Protein AF-A0A8S4GF69-F1 (afdb_monomer_lite)

Structure (mmCIF, N/CA/C/O backbone):
data_AF-A0A8S4GF69-F1
#
_entry.id   AF-A0A8S4GF69-F1
#
loop_
_atom_site.group_PDB
_atom_site.id
_atom_site.type_symbol
_atom_site.label_atom_id
_atom_site.label_alt_id
_atom_site.label_comp_id
_atom_site.label_asym_id
_atom_site.label_entity_id
_atom_site.label_seq_id
_atom_site.pdbx_PDB_ins_code
_atom_site.Cartn_x
_atom_site.Cartn_y
_atom_site.Cartn_z
_atom_site.occupancy
_atom_site.B_iso_or_equiv
_atom_site.auth_seq_id
_atom_site.auth_comp_id
_atom_site.auth_asym_id
_atom_site.auth_atom_id
_atom_site.pdbx_PDB_model_num
ATOM 1 N N . MET A 1 1 ? -16.305 12.094 0.493 1.00 72.94 1 MET A N 1
ATOM 2 C CA . MET A 1 1 ? -16.459 12.255 1.955 1.00 72.94 1 MET A CA 1
ATOM 3 C C . MET A 1 1 ? -17.857 12.758 2.298 1.00 72.94 1 MET A C 1
ATOM 5 O O . MET A 1 1 ? -18.610 11.969 2.837 1.00 72.94 1 MET A O 1
ATOM 9 N N . LEU A 1 2 ? -18.268 13.962 1.872 1.00 83.56 2 LEU A N 1
ATOM 10 C CA . LEU A 1 2 ? -19.565 14.564 2.245 1.00 83.56 2 LEU A CA 1
ATOM 11 C C . LEU A 1 2 ? -20.810 13.678 1.991 1.00 83.56 2 LEU A C 1
ATOM 13 O O . LEU A 1 2 ? -21.657 13.534 2.862 1.00 83.56 2 LEU A O 1
ATOM 17 N N . ILE A 1 3 ? -20.888 13.036 0.820 1.00 89.31 3 ILE A N 1
ATOM 18 C CA . ILE A 1 3 ? -22.019 12.168 0.435 1.00 89.31 3 ILE A CA 1
ATOM 19 C C . ILE A 1 3 ? -22.080 10.892 1.287 1.00 89.31 3 ILE A C 1
ATOM 21 O O . ILE A 1 3 ? -23.158 10.470 1.686 1.00 89.31 3 ILE A O 1
ATOM 25 N N . LEU A 1 4 ? -20.924 10.300 1.604 1.00 84.00 4 LEU A N 1
ATOM 26 C CA . LEU A 1 4 ? -20.844 9.113 2.462 1.00 84.00 4 LEU A CA 1
ATOM 27 C C . LEU A 1 4 ? -21.247 9.450 3.897 1.00 84.00 4 LEU A C 1
ATOM 29 O O . LEU A 1 4 ? -22.005 8.708 4.507 1.00 84.00 4 LEU A O 1
ATOM 33 N N . SER A 1 5 ? -20.795 10.594 4.413 1.00 84.94 5 SER A N 1
ATOM 34 C CA . SER A 1 5 ? -21.175 11.072 5.744 1.00 84.94 5 SER A CA 1
ATOM 35 C C . SER A 1 5 ? -22.686 11.294 5.857 1.00 84.94 5 SER A C 1
ATOM 37 O O . SER A 1 5 ? -23.286 10.879 6.843 1.00 84.94 5 SER A O 1
ATOM 39 N N . ALA A 1 6 ? -23.312 11.889 4.836 1.00 87.62 6 ALA A N 1
ATOM 40 C CA . ALA A 1 6 ? -24.762 12.071 4.790 1.00 87.62 6 ALA A CA 1
ATOM 41 C C . ALA A 1 6 ? -25.516 10.733 4.687 1.00 87.62 6 ALA A C 1
ATOM 43 O O . ALA A 1 6 ? -26.486 10.524 5.409 1.00 87.62 6 ALA A O 1
ATOM 44 N N . ALA A 1 7 ? -25.049 9.808 3.841 1.00 86.38 7 ALA A N 1
ATOM 45 C CA . ALA A 1 7 ? -25.658 8.487 3.685 1.00 86.38 7 ALA A CA 1
ATOM 46 C C . ALA A 1 7 ? -25.637 7.679 4.991 1.00 86.38 7 ALA A C 1
ATOM 48 O O . ALA A 1 7 ? -26.648 7.090 5.358 1.00 86.38 7 ALA A O 1
ATOM 49 N N . VAL A 1 8 ? -24.518 7.715 5.719 1.00 86.62 8 VAL A N 1
ATOM 50 C CA . VAL A 1 8 ? -24.360 7.041 7.017 1.00 86.62 8 VAL A CA 1
ATOM 51 C C . VAL A 1 8 ? -25.258 7.663 8.095 1.00 86.62 8 VAL A C 1
ATOM 53 O O . VAL A 1 8 ? -25.788 6.950 8.947 1.00 86.62 8 VAL A O 1
ATOM 56 N N . LEU A 1 9 ? -25.465 8.985 8.055 1.00 84.81 9 LEU A N 1
ATOM 57 C CA . LEU A 1 9 ? -26.384 9.663 8.973 1.00 84.81 9 LEU A CA 1
ATOM 58 C C . LEU A 1 9 ? -27.844 9.256 8.723 1.00 84.81 9 LEU A C 1
ATOM 60 O O . LEU A 1 9 ? -28.599 9.071 9.672 1.00 84.81 9 LEU A O 1
ATOM 64 N N . VAL A 1 10 ? -28.232 9.120 7.450 1.00 88.44 10 VAL A N 1
ATOM 65 C CA . VAL A 1 10 ? -29.600 8.764 7.038 1.00 88.44 10 VAL A CA 1
ATOM 66 C C . VAL A 1 10 ? -29.894 7.279 7.263 1.00 88.44 10 VAL A C 1
ATOM 68 O O . VAL A 1 10 ? -31.008 6.941 7.652 1.00 88.44 10 VAL A O 1
ATOM 71 N N . SER A 1 11 ? -28.920 6.391 7.045 1.00 86.75 11 SER A N 1
ATOM 72 C CA . SER A 1 11 ? -29.105 4.945 7.226 1.00 86.75 11 SER A CA 1
ATOM 73 C C . SER A 1 11 ? -29.115 4.507 8.694 1.00 86.75 11 SER A C 1
ATOM 75 O O . SER A 1 11 ? -29.610 3.425 8.999 1.00 86.75 11 SER A O 1
ATOM 77 N N . GLY A 1 12 ? -28.578 5.321 9.614 1.00 83.62 12 GLY A N 1
ATOM 78 C CA . GLY A 1 12 ? -28.526 5.003 11.046 1.00 83.62 12 GLY A CA 1
ATOM 79 C C . GLY A 1 12 ? -27.564 3.862 11.405 1.00 83.62 12 GLY A C 1
ATOM 80 O O . GLY A 1 12 ? -27.532 3.421 12.555 1.00 83.62 12 GLY A O 1
ATOM 81 N N . GLU A 1 13 ? -26.741 3.403 10.459 1.00 86.19 13 GLU A N 1
ATOM 82 C CA . GLU A 1 13 ? -25.855 2.243 10.635 1.00 86.19 13 GLU A CA 1
ATOM 83 C C . GLU A 1 13 ? -24.757 2.450 11.686 1.00 86.19 13 GLU A C 1
ATOM 85 O O . GLU A 1 13 ? -24.172 1.479 12.164 1.00 86.19 13 GLU A O 1
ATOM 90 N N . ILE A 1 14 ? -24.513 3.696 12.109 1.00 85.94 14 ILE A N 1
ATOM 91 C CA . ILE A 1 14 ? -23.578 4.024 13.195 1.00 85.94 14 ILE A CA 1
ATOM 92 C C . ILE A 1 14 ? -23.942 3.276 14.482 1.00 85.94 14 ILE A C 1
ATOM 94 O O . ILE A 1 14 ? -23.055 2.737 15.142 1.00 85.94 14 ILE A O 1
ATOM 98 N N . PHE A 1 15 ? -25.226 3.205 14.841 1.00 87.44 15 PHE A N 1
ATOM 99 C CA . PHE A 1 15 ? -25.647 2.541 16.079 1.00 87.44 15 PHE A CA 1
ATOM 100 C C . PHE A 1 15 ? -25.426 1.027 16.011 1.00 87.44 15 PHE A C 1
ATOM 102 O O . PHE A 1 15 ? -24.936 0.427 16.969 1.00 87.44 15 PHE A O 1
ATOM 109 N N . THR A 1 16 ? -25.696 0.425 14.852 1.00 86.25 16 THR A N 1
ATOM 110 C CA . THR A 1 16 ? -25.413 -0.991 14.584 1.00 86.25 16 THR A CA 1
ATOM 111 C C . THR A 1 16 ? -23.912 -1.276 14.625 1.00 86.25 16 THR A C 1
ATOM 113 O O . THR A 1 16 ? -23.486 -2.269 15.213 1.00 86.25 16 THR A O 1
ATOM 116 N N . PHE A 1 17 ? -23.092 -0.383 14.065 1.00 88.19 17 PHE A N 1
ATOM 117 C CA . PHE A 1 17 ? -21.637 -0.503 14.096 1.00 88.19 17 PHE A CA 1
ATOM 118 C C . PHE A 1 17 ? -21.077 -0.415 15.521 1.00 88.19 17 PHE A C 1
ATOM 120 O O . PHE A 1 17 ? -20.226 -1.223 15.885 1.00 88.19 17 PHE A O 1
ATOM 127 N N . ILE A 1 18 ? -21.582 0.503 16.352 1.00 88.12 18 ILE A N 1
ATOM 128 C CA . ILE A 1 18 ? -21.170 0.606 17.762 1.00 88.12 18 ILE A CA 1
ATOM 129 C C . ILE A 1 18 ? -21.476 -0.703 18.499 1.00 88.12 18 ILE A C 1
ATOM 131 O O . ILE A 1 18 ? -20.587 -1.249 19.149 1.00 88.12 18 ILE A O 1
ATOM 135 N N . GLY A 1 19 ? -22.688 -1.247 18.337 1.00 89.88 19 GLY A N 1
ATOM 136 C CA . GLY A 1 19 ? -23.050 -2.545 18.912 1.00 89.88 19 GLY A CA 1
ATOM 137 C C . GLY A 1 19 ? -22.157 -3.687 18.410 1.00 89.88 19 GLY A C 1
ATOM 138 O O . GLY A 1 19 ? -21.751 -4.554 19.183 1.00 89.88 19 GLY A O 1
ATOM 139 N N . PHE A 1 20 ? -21.782 -3.683 17.132 1.00 90.56 20 PHE A N 1
ATOM 140 C CA . PHE A 1 20 ? -20.869 -4.678 16.569 1.00 90.56 20 PHE A CA 1
ATOM 141 C C . PHE A 1 20 ? -19.459 -4.585 17.173 1.00 90.56 20 PHE A C 1
ATOM 143 O O . PHE A 1 20 ? -18.903 -5.601 17.587 1.00 90.56 20 PHE A O 1
ATOM 150 N N . VAL A 1 21 ? -18.909 -3.374 17.302 1.00 93.06 21 VAL A N 1
ATOM 151 C CA . VAL A 1 21 ? -17.577 -3.148 17.889 1.00 93.06 21 VAL A CA 1
ATOM 152 C C . VAL A 1 21 ? -17.538 -3.532 19.368 1.00 93.06 21 VAL A C 1
ATOM 154 O O . VAL A 1 21 ? -16.544 -4.104 19.813 1.00 93.06 21 VAL A O 1
ATOM 157 N N . THR A 1 22 ? -18.612 -3.291 20.131 1.00 90.31 22 THR A N 1
ATOM 158 C CA . THR A 1 22 ? -18.674 -3.732 21.536 1.00 90.31 22 THR A CA 1
ATOM 159 C C . THR A 1 22 ? -18.704 -5.252 21.678 1.00 90.31 22 THR A C 1
ATOM 161 O O . THR A 1 22 ? -18.149 -5.779 22.636 1.00 90.31 22 THR A O 1
ATOM 164 N N . ASN A 1 23 ? -19.326 -5.959 20.729 1.00 93.25 23 ASN A N 1
ATOM 165 C CA . ASN A 1 23 ? -19.363 -7.423 20.727 1.00 93.25 23 ASN A CA 1
ATOM 166 C C . ASN A 1 23 ? -18.059 -8.046 20.189 1.00 93.25 23 ASN A C 1
ATOM 168 O O . ASN A 1 23 ? -17.691 -9.140 20.611 1.00 93.25 23 ASN A O 1
ATOM 172 N N . TYR A 1 24 ? -17.340 -7.351 19.298 1.00 91.88 24 TYR A N 1
ATOM 173 C CA . TYR A 1 24 ? -16.106 -7.828 18.661 1.00 91.88 24 TYR A CA 1
ATOM 174 C C . TYR A 1 24 ? -14.995 -6.762 18.695 1.00 91.88 24 TYR A C 1
ATOM 176 O O . TYR A 1 24 ? -14.696 -6.135 17.674 1.00 91.88 24 TYR A O 1
ATOM 184 N N . PRO A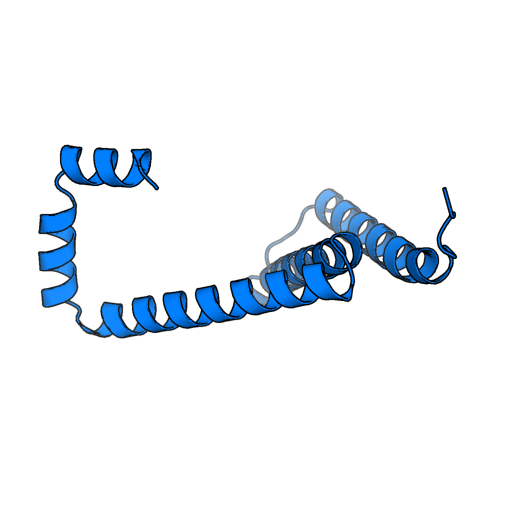 1 25 ? -14.322 -6.563 19.844 1.00 88.31 25 PRO A N 1
ATOM 185 C CA . PRO A 1 25 ? -13.306 -5.517 19.989 1.00 88.31 25 PRO A CA 1
ATOM 186 C C . PRO A 1 25 ? -12.061 -5.746 19.118 1.00 88.31 25 PRO A C 1
ATOM 188 O O . PRO A 1 25 ? -11.372 -4.789 18.773 1.00 88.31 25 PRO A O 1
ATOM 191 N N . GLU A 1 26 ? -11.787 -6.988 18.699 1.00 92.25 26 GLU A N 1
ATOM 192 C CA . GLU A 1 26 ? -10.687 -7.324 17.778 1.00 92.25 26 GLU A CA 1
ATOM 193 C C . GLU A 1 26 ? -10.786 -6.561 16.443 1.00 92.25 26 GLU A C 1
ATOM 195 O O . GLU A 1 26 ? -9.774 -6.225 15.826 1.00 92.25 26 GLU A O 1
ATOM 200 N N . VAL A 1 27 ? -12.003 -6.202 16.022 1.00 92.12 27 VAL A N 1
ATOM 201 C CA . VAL A 1 27 ? -12.261 -5.435 14.794 1.00 92.12 27 VAL A CA 1
ATOM 202 C C . VAL A 1 27 ? -11.526 -4.095 14.802 1.00 92.12 27 VAL A C 1
ATOM 204 O O . VAL A 1 27 ? -11.089 -3.648 13.745 1.00 92.12 27 VAL A O 1
ATOM 207 N N . LEU A 1 28 ? -11.320 -3.476 15.971 1.00 92.00 28 LEU A N 1
ATOM 208 C CA . LEU A 1 28 ? -10.563 -2.224 16.087 1.00 92.00 28 LEU A CA 1
ATOM 209 C C . LEU A 1 28 ? -9.099 -2.390 15.674 1.00 92.00 28 LEU A C 1
ATOM 211 O O . LEU A 1 28 ? -8.533 -1.474 15.080 1.00 92.00 28 LEU A O 1
ATOM 215 N N . ILE A 1 29 ? -8.496 -3.550 15.943 1.00 94.12 29 ILE A N 1
ATOM 216 C CA . ILE A 1 29 ? -7.116 -3.843 15.537 1.00 94.12 29 ILE A CA 1
ATOM 217 C C . ILE A 1 29 ? -7.055 -4.003 14.018 1.00 94.12 29 ILE A C 1
ATOM 219 O O . ILE A 1 29 ? -6.185 -3.414 13.378 1.00 94.12 29 ILE A O 1
ATOM 223 N N . HIS A 1 30 ? -8.011 -4.724 13.426 1.00 93.88 30 HIS A N 1
ATOM 224 C CA . HIS A 1 30 ? -8.112 -4.875 11.969 1.00 93.88 30 HIS A CA 1
ATOM 225 C C . HIS A 1 30 ? -8.350 -3.530 11.268 1.00 93.88 30 HIS A C 1
ATOM 227 O O . HIS A 1 30 ? -7.679 -3.223 10.281 1.00 93.88 30 HIS A O 1
ATOM 233 N N . LEU A 1 31 ? -9.242 -2.688 11.804 1.00 94.00 31 LEU A N 1
ATOM 234 C CA . LEU A 1 31 ? -9.501 -1.336 11.295 1.00 94.00 31 LEU A CA 1
ATOM 235 C C . LEU A 1 31 ? -8.279 -0.426 11.444 1.00 94.00 31 LEU A C 1
ATOM 237 O O . LEU A 1 31 ? -7.932 0.295 10.510 1.00 94.00 31 LEU A O 1
ATOM 241 N N . GLY A 1 32 ? -7.621 -0.471 12.602 1.00 95.94 32 GLY A N 1
ATOM 242 C CA . GLY A 1 32 ? -6.404 0.288 12.872 1.00 95.94 32 GLY A CA 1
ATOM 243 C C . GLY A 1 32 ? -5.273 -0.118 11.931 1.00 95.94 32 GLY A C 1
ATOM 244 O O . GLY A 1 32 ? -4.652 0.741 11.309 1.00 95.94 32 GLY A O 1
ATOM 245 N N . GLY A 1 33 ? -5.059 -1.421 11.743 1.00 96.38 33 GLY A N 1
ATOM 246 C CA . GLY A 1 33 ? -4.090 -1.957 10.790 1.00 96.38 33 GLY A CA 1
ATOM 247 C C . GLY A 1 33 ? -4.392 -1.528 9.355 1.00 96.38 33 GLY A C 1
ATOM 248 O O . GLY A 1 33 ? -3.496 -1.050 8.657 1.00 96.38 33 GLY A O 1
ATOM 249 N N . LEU A 1 34 ? -5.658 -1.609 8.934 1.00 95.31 34 LEU A N 1
ATOM 250 C CA . LEU A 1 34 ? -6.100 -1.128 7.624 1.00 95.31 34 LEU A CA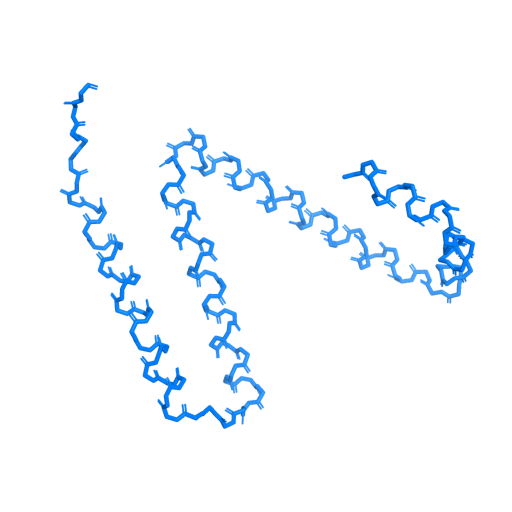 1
ATOM 251 C C . LEU A 1 34 ? -5.835 0.375 7.455 1.00 95.31 34 LEU A C 1
ATOM 253 O O . LEU A 1 34 ? -5.325 0.790 6.413 1.00 95.31 34 LEU A O 1
ATOM 257 N N . ALA A 1 35 ? -6.140 1.185 8.471 1.00 95.81 35 ALA A N 1
ATOM 258 C CA . ALA A 1 35 ? -5.925 2.628 8.446 1.00 95.81 35 ALA A CA 1
ATOM 259 C C . ALA A 1 35 ? -4.434 2.987 8.368 1.00 95.81 35 ALA A C 1
ATOM 261 O O . ALA A 1 35 ? -4.052 3.826 7.552 1.00 95.81 35 ALA A O 1
ATOM 262 N N . ILE A 1 36 ? -3.581 2.321 9.154 1.00 97.25 36 ILE A N 1
ATOM 263 C CA . ILE A 1 36 ? -2.127 2.538 9.146 1.00 97.25 36 ILE A CA 1
ATOM 264 C C . ILE A 1 36 ? -1.538 2.131 7.792 1.00 97.25 36 ILE A C 1
ATOM 266 O O . ILE A 1 36 ? -0.822 2.918 7.173 1.00 97.25 36 ILE A O 1
ATOM 270 N N . MET A 1 37 ? -1.868 0.937 7.290 1.00 95.62 37 MET A N 1
ATOM 271 C CA . MET A 1 37 ? -1.413 0.482 5.970 1.00 95.62 37 MET A CA 1
ATOM 272 C C . MET A 1 37 ? -1.913 1.399 4.848 1.00 95.62 37 MET A C 1
ATOM 274 O O . MET A 1 37 ? -1.166 1.699 3.916 1.00 95.62 37 MET A O 1
ATOM 278 N N . GLY A 1 38 ? -3.154 1.883 4.948 1.00 94.50 38 GLY A N 1
ATOM 279 C CA . GLY A 1 38 ? -3.727 2.858 4.024 1.00 94.50 38 GLY A CA 1
ATOM 280 C C . GLY A 1 38 ? -2.972 4.188 4.032 1.00 94.50 38 GLY A C 1
ATOM 281 O O . GLY A 1 38 ? -2.609 4.688 2.968 1.00 94.50 38 GLY A O 1
ATOM 282 N N . ALA A 1 39 ? -2.671 4.728 5.216 1.00 95.50 39 ALA A N 1
ATOM 283 C CA . ALA A 1 39 ? -1.911 5.967 5.373 1.00 95.50 39 ALA A CA 1
ATOM 284 C C . ALA A 1 39 ? -0.481 5.841 4.822 1.00 95.50 39 ALA A C 1
ATOM 286 O O . ALA A 1 39 ? -0.040 6.700 4.058 1.00 95.50 39 AL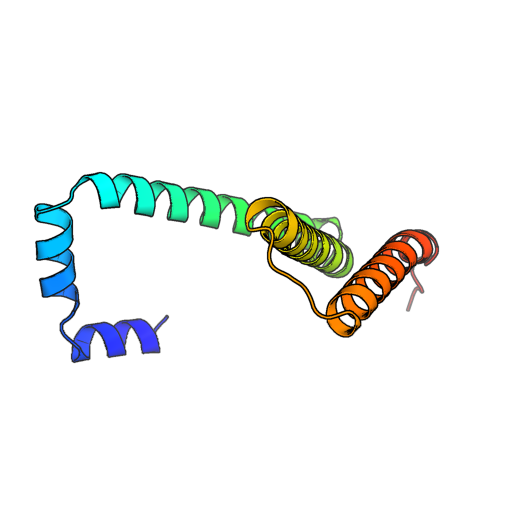A A O 1
ATOM 287 N N . LEU A 1 40 ? 0.217 4.745 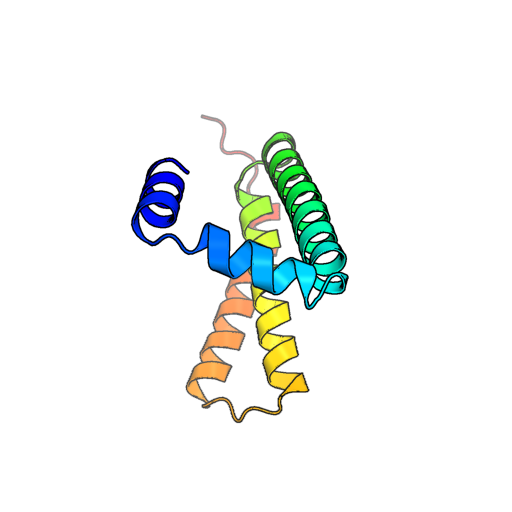5.138 1.00 96.06 40 LEU A N 1
ATOM 288 C CA . LEU A 1 40 ? 1.554 4.465 4.601 1.00 96.06 40 LEU A CA 1
ATOM 289 C C . LEU A 1 40 ? 1.535 4.311 3.077 1.00 96.06 40 LEU A C 1
ATOM 291 O O . LEU A 1 40 ? 2.379 4.880 2.385 1.00 96.06 40 LEU A O 1
ATOM 295 N N . GLY A 1 41 ? 0.554 3.581 2.538 1.00 92.31 41 GLY A N 1
ATOM 296 C CA . GLY A 1 41 ? 0.383 3.425 1.095 1.00 92.31 41 GLY A CA 1
ATOM 297 C C . GLY A 1 41 ? 0.139 4.760 0.391 1.00 92.31 41 GLY A C 1
ATOM 298 O O . GLY A 1 41 ? 0.717 5.010 -0.667 1.00 92.31 41 GLY A O 1
ATOM 299 N N . GLN A 1 42 ? -0.666 5.636 0.995 1.00 93.12 42 GLN A N 1
ATOM 300 C CA . GLN A 1 42 ? -0.931 6.971 0.466 1.00 93.12 42 GLN A CA 1
ATOM 301 C C . GLN A 1 42 ? 0.318 7.864 0.504 1.00 93.12 42 GLN A C 1
ATOM 303 O O . GLN A 1 42 ? 0.582 8.574 -0.466 1.00 93.12 42 GLN A O 1
ATOM 308 N N . LEU A 1 43 ? 1.113 7.792 1.577 1.00 94.50 43 LEU A N 1
ATOM 309 C CA . LEU A 1 43 ? 2.385 8.512 1.689 1.00 94.50 43 LEU A CA 1
ATOM 310 C C . LEU A 1 43 ? 3.383 8.046 0.624 1.00 94.50 43 LEU A C 1
ATOM 312 O O . LEU A 1 43 ? 4.013 8.875 -0.027 1.00 94.50 43 LEU A O 1
ATOM 316 N N . PHE A 1 44 ? 3.476 6.736 0.384 1.00 90.69 44 PHE A N 1
ATOM 317 C CA . PHE A 1 44 ? 4.329 6.179 -0.666 1.00 90.69 44 PHE A CA 1
ATOM 318 C C . PHE A 1 44 ? 3.912 6.639 -2.069 1.00 90.69 44 PHE A C 1
ATOM 320 O O . PHE A 1 44 ? 4.767 6.995 -2.875 1.00 90.69 44 PHE A O 1
ATOM 327 N N . ILE A 1 45 ? 2.607 6.670 -2.364 1.00 91.81 45 ILE A N 1
ATOM 328 C CA . ILE A 1 45 ? 2.095 7.186 -3.643 1.00 91.81 45 ILE A CA 1
ATOM 329 C C . ILE A 1 45 ? 2.450 8.663 -3.799 1.00 91.81 45 ILE A C 1
ATOM 331 O O . ILE A 1 45 ? 2.948 9.060 -4.849 1.00 91.81 45 ILE A O 1
ATOM 335 N N . PHE A 1 46 ? 2.225 9.469 -2.760 1.00 92.25 46 PHE A N 1
ATOM 336 C CA . PHE A 1 46 ? 2.563 10.889 -2.791 1.00 92.25 46 PHE A CA 1
ATOM 337 C C . PHE A 1 46 ? 4.062 11.108 -3.030 1.00 92.25 46 PHE A C 1
ATOM 339 O O . PHE A 1 46 ? 4.432 11.870 -3.919 1.00 92.25 46 PHE A O 1
ATOM 346 N N . PHE A 1 47 ? 4.911 10.383 -2.300 1.00 91.56 47 PHE A N 1
ATOM 347 C CA . PHE A 1 47 ? 6.362 10.420 -2.463 1.00 91.56 47 PHE A CA 1
ATOM 348 C C . PHE A 1 47 ? 6.789 10.035 -3.888 1.00 91.56 47 PHE A C 1
ATOM 350 O O . PHE A 1 47 ? 7.487 10.792 -4.558 1.00 91.56 47 PHE A O 1
ATOM 357 N N . MET A 1 48 ? 6.283 8.909 -4.401 1.00 88.31 48 MET A N 1
ATOM 358 C CA . MET A 1 48 ? 6.558 8.443 -5.763 1.00 88.31 48 MET A CA 1
ATOM 359 C C . MET A 1 48 ? 6.157 9.464 -6.829 1.00 88.31 48 MET A C 1
ATOM 361 O O . MET A 1 48 ? 6.913 9.698 -7.769 1.00 88.31 48 MET A O 1
ATOM 365 N N . VAL A 1 49 ? 4.976 10.070 -6.695 1.00 90.12 49 VAL A N 1
ATOM 366 C CA . VAL A 1 49 ? 4.491 11.080 -7.644 1.00 90.12 49 VAL A CA 1
ATOM 367 C C . VAL A 1 49 ? 5.309 12.366 -7.546 1.00 90.12 49 VAL A C 1
ATOM 369 O O . VAL A 1 49 ? 5.599 12.965 -8.578 1.00 90.12 49 VAL A O 1
ATOM 372 N N . SER A 1 50 ? 5.696 12.779 -6.338 1.00 89.56 50 SER A N 1
ATOM 373 C CA . SER A 1 50 ? 6.485 13.993 -6.123 1.00 89.56 50 SER A CA 1
ATOM 374 C C . SER A 1 50 ? 7.905 13.879 -6.681 1.00 89.56 50 SER A C 1
ATOM 376 O O . SER A 1 50 ? 8.435 14.875 -7.163 1.00 89.56 50 SER A O 1
ATOM 378 N N . GLU A 1 51 ? 8.522 12.696 -6.613 1.00 88.19 51 GLU A N 1
ATOM 379 C CA . GLU A 1 51 ? 9.939 12.517 -6.958 1.00 88.19 51 GLU A CA 1
ATOM 380 C C . GLU A 1 51 ? 10.157 11.934 -8.363 1.00 88.19 51 GLU A C 1
ATOM 382 O O . GLU A 1 51 ? 11.046 12.375 -9.089 1.00 88.19 51 GLU A O 1
ATOM 387 N N . PHE A 1 52 ? 9.309 10.994 -8.793 1.00 82.81 52 PHE A N 1
ATOM 388 C CA . PHE A 1 52 ? 9.431 10.305 -10.087 1.00 82.81 52 PHE A CA 1
ATOM 389 C C . PHE A 1 52 ? 8.303 10.643 -11.071 1.00 82.81 52 PHE A C 1
ATOM 391 O O . PHE A 1 52 ? 8.298 10.170 -12.211 1.00 82.81 52 PHE A O 1
ATOM 398 N N . GLY A 1 53 ? 7.334 11.455 -10.649 1.00 84.56 53 GLY A N 1
ATOM 399 C CA . GLY A 1 53 ? 6.156 11.780 -11.438 1.00 84.56 53 GLY A CA 1
ATOM 400 C C . GLY A 1 53 ? 5.087 10.674 -11.439 1.00 84.56 53 GLY A C 1
ATOM 401 O O . GLY A 1 53 ? 5.242 9.595 -10.860 1.00 84.56 53 GLY A O 1
ATOM 402 N N . PRO A 1 54 ? 3.952 10.921 -12.111 1.00 83.62 54 PRO A N 1
ATOM 403 C CA . PRO A 1 54 ? 2.798 10.022 -12.076 1.00 83.62 54 PRO A CA 1
ATOM 404 C C . PRO A 1 54 ? 2.975 8.733 -12.898 1.00 83.62 54 PRO A C 1
ATOM 406 O O . PRO A 1 54 ? 2.333 7.726 -12.591 1.00 83.62 54 PRO A O 1
ATOM 409 N N . LEU A 1 55 ? 3.845 8.731 -13.918 1.00 80.00 55 LEU A N 1
ATOM 410 C CA . LEU A 1 55 ? 4.050 7.578 -14.807 1.00 80.00 55 LEU A CA 1
ATOM 411 C C . LEU A 1 55 ? 4.631 6.356 -14.060 1.00 80.00 55 LEU A C 1
ATOM 413 O O . LEU A 1 55 ? 3.975 5.310 -14.064 1.00 80.00 55 LEU A O 1
ATOM 417 N N . PRO A 1 56 ? 5.770 6.452 -13.343 1.00 81.12 56 PRO A N 1
ATOM 418 C CA . PRO A 1 56 ? 6.308 5.321 -12.579 1.00 81.12 56 PRO A CA 1
ATOM 419 C C . PRO A 1 56 ? 5.370 4.843 -11.465 1.00 81.12 56 PRO A C 1
ATOM 421 O O . PRO A 1 56 ? 5.263 3.643 -11.217 1.00 81.12 56 PRO A O 1
ATOM 424 N N . CYS A 1 57 ? 4.626 5.754 -10.827 1.00 84.31 57 CYS A N 1
ATOM 425 C CA . CYS A 1 57 ? 3.638 5.385 -9.813 1.00 84.31 57 CYS A CA 1
ATOM 426 C C . CYS A 1 57 ? 2.516 4.496 -10.389 1.00 84.31 57 CYS A C 1
ATOM 428 O O . CYS A 1 57 ? 2.120 3.502 -9.766 1.00 84.31 57 CYS A O 1
ATOM 430 N N . SER A 1 58 ? 2.035 4.810 -11.595 1.00 83.69 58 SER A N 1
ATOM 431 C CA . SER A 1 58 ? 1.033 4.000 -12.298 1.00 83.69 58 SER A CA 1
ATOM 432 C C . SER A 1 58 ? 1.563 2.597 -12.617 1.00 83.69 58 SER A C 1
ATOM 434 O O . SER A 1 58 ? 0.906 1.597 -12.313 1.00 83.69 58 SER A O 1
ATOM 436 N N . VAL A 1 59 ? 2.796 2.500 -13.121 1.00 83.56 59 VAL A N 1
ATOM 437 C CA . VAL A 1 59 ? 3.459 1.215 -13.406 1.00 83.56 59 VAL A CA 1
ATOM 438 C C . VAL A 1 59 ? 3.600 0.372 -12.134 1.00 83.56 59 VAL A C 1
ATOM 440 O O . VAL A 1 59 ? 3.235 -0.803 -12.124 1.00 83.56 59 VAL A O 1
ATOM 443 N N . VAL A 1 60 ? 4.041 0.958 -11.017 1.00 85.06 60 VAL A N 1
ATOM 444 C CA . VAL A 1 60 ? 4.183 0.227 -9.743 1.00 85.06 60 VAL A CA 1
ATOM 445 C C . VAL A 1 60 ? 2.831 -0.284 -9.230 1.00 85.06 60 VAL A C 1
ATOM 447 O O . VAL A 1 60 ? 2.709 -1.447 -8.836 1.00 85.06 60 VAL A O 1
ATOM 450 N N . THR A 1 61 ? 1.782 0.546 -9.259 1.00 87.31 61 THR A N 1
ATOM 451 C CA . THR A 1 61 ? 0.457 0.137 -8.753 1.00 87.31 61 THR A CA 1
ATOM 452 C C . THR A 1 61 ? -0.208 -0.933 -9.621 1.00 87.31 61 THR A C 1
ATOM 454 O O . THR A 1 61 ? -0.858 -1.833 -9.081 1.00 87.31 61 THR A O 1
ATOM 457 N N . THR A 1 62 ? -0.034 -0.876 -10.943 1.00 83.69 62 THR A N 1
ATOM 458 C CA . THR A 1 62 ? -0.552 -1.881 -11.887 1.00 83.69 62 THR A CA 1
ATOM 459 C C . THR A 1 62 ? 0.198 -3.201 -11.765 1.00 83.69 62 THR A C 1
ATOM 461 O O . THR A 1 62 ? -0.446 -4.243 -11.654 1.00 83.69 62 THR A O 1
ATOM 464 N N . THR A 1 63 ? 1.527 -3.153 -11.647 1.00 84.00 63 THR A N 1
ATOM 465 C CA . THR A 1 63 ? 2.374 -4.321 -11.360 1.00 84.00 63 THR A CA 1
ATOM 466 C C . THR A 1 63 ? 1.924 -5.019 -10.076 1.00 84.00 63 THR A C 1
ATOM 468 O O . THR A 1 63 ? 1.678 -6.225 -10.073 1.00 84.00 63 THR A O 1
ATOM 471 N N . ARG A 1 64 ? 1.719 -4.255 -8.990 1.00 85.56 64 ARG A N 1
ATOM 472 C CA . ARG A 1 64 ? 1.226 -4.794 -7.714 1.00 85.56 64 ARG A CA 1
ATOM 473 C C . ARG A 1 64 ? -0.132 -5.480 -7.872 1.00 85.56 64 ARG A C 1
ATOM 475 O O . ARG A 1 64 ? -0.282 -6.622 -7.449 1.00 85.56 64 ARG A O 1
ATOM 482 N N . LYS A 1 65 ? -1.113 -4.805 -8.489 1.00 81.75 65 LYS A N 1
ATOM 483 C CA . LYS A 1 65 ? -2.459 -5.365 -8.724 1.00 81.75 65 LYS A CA 1
ATOM 484 C C . LYS A 1 65 ? -2.391 -6.652 -9.543 1.00 81.75 65 LYS A C 1
ATOM 486 O O . LYS A 1 65 ? -3.069 -7.620 -9.213 1.00 81.75 65 LYS A O 1
ATOM 491 N N . PHE A 1 66 ? -1.553 -6.667 -10.574 1.00 83.00 66 PHE A N 1
ATOM 492 C CA . PHE A 1 66 ? -1.357 -7.827 -11.424 1.00 83.00 66 PHE A CA 1
ATOM 493 C C . PHE A 1 66 ? -0.802 -9.022 -10.630 1.00 83.00 66 PHE A C 1
ATOM 495 O O . PHE A 1 66 ? -1.382 -10.107 -10.679 1.00 83.00 66 PHE A O 1
ATOM 502 N N . PHE A 1 67 ? 0.266 -8.830 -9.849 1.00 83.50 67 PHE A N 1
ATOM 503 C CA . PHE A 1 67 ? 0.839 -9.911 -9.040 1.00 83.50 67 PHE A CA 1
ATOM 504 C C . PHE A 1 67 ? -0.150 -10.448 -8.007 1.00 83.50 67 PHE A C 1
ATOM 506 O O . PHE A 1 67 ? -0.206 -11.657 -7.805 1.00 83.50 67 PHE A O 1
ATOM 513 N N . THR A 1 68 ? -0.970 -9.589 -7.395 1.00 85.50 68 THR A N 1
ATOM 514 C CA . THR A 1 68 ? -2.039 -10.036 -6.490 1.00 85.50 68 THR A CA 1
ATOM 515 C C . THR A 1 68 ? -3.065 -10.913 -7.209 1.00 85.50 68 THR A C 1
ATOM 517 O O . THR A 1 68 ? -3.477 -11.938 -6.669 1.00 85.50 68 THR A O 1
ATOM 520 N N . VAL A 1 69 ? -3.453 -10.557 -8.438 1.00 83.81 69 VAL A N 1
ATOM 521 C CA . VAL A 1 69 ? -4.362 -11.377 -9.256 1.00 83.81 69 VAL A CA 1
ATOM 522 C C . VAL A 1 69 ? -3.719 -12.717 -9.610 1.00 83.81 69 VAL A C 1
ATOM 524 O O . VAL A 1 69 ? -4.353 -13.756 -9.435 1.00 83.81 69 VAL A O 1
ATOM 527 N N . LEU A 1 70 ? -2.456 -12.719 -10.046 1.00 81.50 70 LEU A N 1
ATOM 528 C CA . LEU A 1 70 ? -1.728 -13.949 -10.361 1.00 81.50 70 LEU A CA 1
ATOM 529 C C . LEU A 1 70 ? -1.594 -14.859 -9.131 1.00 81.50 70 LEU A C 1
ATOM 531 O O . LEU A 1 70 ? -1.890 -16.049 -9.210 1.00 81.50 70 LEU A O 1
ATOM 535 N N . ALA A 1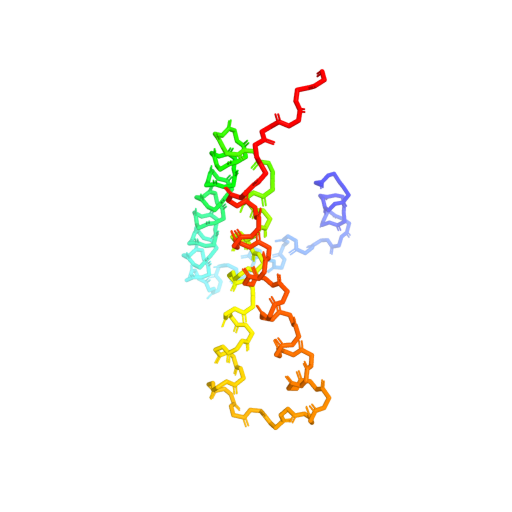 71 ? -1.202 -14.297 -7.985 1.00 84.06 71 ALA A N 1
ATOM 536 C CA . ALA A 1 71 ? -1.098 -15.029 -6.727 1.00 84.06 71 ALA A CA 1
ATOM 537 C C . ALA A 1 71 ? -2.450 -15.627 -6.315 1.00 84.06 71 ALA A C 1
ATOM 539 O O . ALA A 1 71 ? -2.510 -16.791 -5.931 1.00 84.06 71 ALA A O 1
ATOM 540 N N . SER A 1 72 ? -3.542 -14.872 -6.468 1.00 84.38 72 SER A N 1
ATOM 541 C CA . SER A 1 72 ? -4.900 -15.359 -6.204 1.00 84.38 72 SER A CA 1
ATOM 542 C C . SER A 1 72 ? -5.260 -16.561 -7.085 1.00 84.38 72 SER A C 1
ATOM 544 O O . SER A 1 72 ? -5.727 -17.581 -6.587 1.00 84.38 72 SER A O 1
ATOM 546 N N . VAL A 1 73 ? -4.964 -16.506 -8.383 1.00 79.88 73 VAL A N 1
ATOM 547 C CA . VAL A 1 73 ? -5.216 -17.625 -9.307 1.00 79.88 73 VAL A CA 1
ATOM 548 C C . VAL A 1 73 ? -4.436 -18.878 -8.904 1.00 79.88 73 VAL A C 1
ATOM 550 O O . VAL A 1 73 ? -5.000 -19.973 -8.907 1.00 79.88 73 VAL A O 1
ATOM 553 N N . ILE A 1 74 ? -3.158 -18.718 -8.545 1.00 80.75 74 ILE A N 1
ATOM 554 C CA . ILE A 1 74 ? -2.287 -19.830 -8.142 1.00 80.75 74 ILE A CA 1
ATOM 555 C C . ILE A 1 74 ? -2.771 -20.448 -6.821 1.00 80.75 74 ILE A C 1
ATOM 557 O O . ILE A 1 74 ? -2.864 -21.671 -6.723 1.00 80.75 74 ILE A O 1
ATOM 561 N N . ILE A 1 75 ? -3.109 -19.619 -5.824 1.00 83.06 75 ILE A N 1
ATOM 562 C CA . ILE A 1 75 ? -3.518 -20.064 -4.480 1.00 83.06 75 ILE A CA 1
ATOM 563 C C . ILE A 1 75 ? -4.906 -20.712 -4.501 1.00 83.06 75 ILE A C 1
ATOM 565 O O . ILE A 1 75 ? -5.076 -21.808 -3.974 1.00 83.06 75 ILE A O 1
ATOM 569 N N . PHE A 1 76 ? -5.895 -20.071 -5.130 1.00 79.25 76 PHE A N 1
ATOM 570 C CA . PHE A 1 76 ? -7.272 -20.578 -5.176 1.00 79.25 76 PHE A CA 1
ATOM 571 C C . PHE A 1 76 ? -7.479 -21.669 -6.237 1.00 79.25 76 PHE A C 1
ATOM 573 O O . PHE A 1 76 ? -8.575 -22.215 -6.338 1.00 79.25 76 PHE A O 1
ATOM 580 N N . ARG A 1 77 ? -6.438 -21.994 -7.025 1.00 72.69 77 ARG A N 1
ATOM 581 C CA . ARG A 1 77 ? -6.442 -23.015 -8.088 1.00 72.69 77 ARG A CA 1
ATOM 582 C C . ARG A 1 77 ? -7.661 -22.886 -9.020 1.00 72.69 77 ARG A C 1
ATOM 584 O O . ARG A 1 77 ? -8.220 -23.876 -9.485 1.00 72.69 77 ARG A O 1
ATOM 591 N N . ASN A 1 78 ? -8.076 -21.646 -9.284 1.00 70.19 78 ASN A N 1
ATOM 592 C CA . ASN A 1 78 ? -9.222 -21.354 -10.136 1.00 70.19 78 ASN A CA 1
ATOM 593 C C . ASN A 1 78 ? -8.882 -21.677 -11.595 1.00 70.19 78 ASN A C 1
ATOM 595 O O . ASN A 1 78 ? -7.865 -21.222 -12.123 1.00 70.19 78 ASN A O 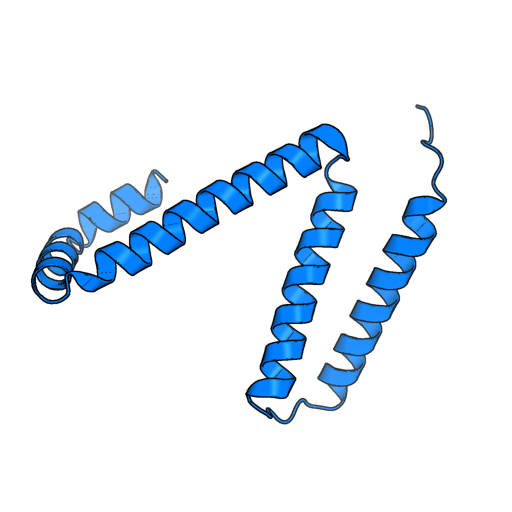1
ATOM 599 N N . VAL A 1 79 ? -9.751 -22.440 -12.260 1.00 71.19 79 VAL A N 1
ATOM 600 C CA . VAL A 1 79 ? -9.634 -22.743 -13.692 1.00 71.19 79 VAL A CA 1
ATOM 601 C C . VAL A 1 79 ? -9.903 -21.469 -14.492 1.00 71.19 79 VAL A C 1
ATOM 603 O O . VAL A 1 79 ? -11.047 -21.098 -14.745 1.00 71.19 79 VAL A O 1
ATOM 606 N N . LEU A 1 80 ? -8.833 -20.767 -14.864 1.00 70.81 80 LEU A N 1
ATOM 607 C CA . LEU A 1 80 ? -8.914 -19.643 -15.789 1.00 70.81 80 LEU A CA 1
ATOM 608 C C . LEU A 1 80 ? -9.192 -20.155 -17.204 1.00 70.81 80 LEU A C 1
ATOM 610 O O . LEU A 1 80 ? -8.503 -21.046 -17.704 1.00 70.81 80 LEU A O 1
ATOM 614 N N . LEU A 1 81 ? -10.153 -19.535 -17.886 1.00 79.69 81 LEU A N 1
ATOM 615 C CA . LEU A 1 81 ? -10.387 -19.757 -19.311 1.00 79.69 81 LEU A CA 1
ATOM 616 C C . LEU A 1 81 ? -9.128 -19.399 -20.116 1.00 79.69 81 LEU A C 1
ATOM 618 O O . LEU A 1 81 ? -8.433 -18.433 -19.802 1.00 79.69 81 LEU A O 1
ATOM 622 N N . ALA A 1 82 ? -8.885 -20.098 -21.228 1.00 77.25 82 ALA A N 1
ATOM 623 C CA . ALA A 1 82 ? -7.736 -19.837 -22.106 1.00 77.25 82 ALA A CA 1
ATOM 624 C C . ALA A 1 82 ? -7.632 -18.360 -22.554 1.00 77.25 82 ALA A C 1
ATOM 626 O O . ALA A 1 82 ? -6.541 -17.801 -22.637 1.00 77.25 82 ALA A O 1
ATOM 627 N N . ARG A 1 83 ? -8.776 -17.682 -22.748 1.00 81.62 83 ARG A N 1
ATOM 628 C CA . ARG A 1 83 ? -8.842 -16.234 -23.028 1.00 81.62 83 ARG A CA 1
ATOM 629 C C . ARG A 1 83 ? -8.289 -15.360 -21.895 1.00 81.62 83 ARG A C 1
ATOM 631 O O . ARG A 1 83 ? -7.701 -14.320 -22.173 1.00 81.62 83 ARG A O 1
ATOM 638 N N . GLN A 1 84 ? -8.479 -15.753 -20.636 1.00 78.75 84 GLN A N 1
ATOM 639 C CA . GLN A 1 84 ? -7.963 -15.019 -19.475 1.00 78.75 84 GLN A CA 1
ATOM 640 C C . GLN A 1 84 ? -6.448 -15.186 -19.352 1.00 78.75 84 GLN A C 1
ATOM 642 O O . GLN A 1 84 ? -5.754 -14.216 -19.063 1.00 78.75 84 GLN A O 1
ATOM 647 N N . TRP A 1 85 ? -5.933 -16.381 -19.656 1.00 80.19 85 TRP A N 1
ATOM 648 C CA . TRP A 1 85 ? -4.493 -16.624 -19.761 1.00 80.19 85 TRP A CA 1
ATOM 649 C C . TRP A 1 85 ? -3.848 -15.785 -20.864 1.00 80.19 85 TRP A C 1
ATOM 651 O O . TRP A 1 85 ? -2.829 -15.141 -20.628 1.00 80.19 85 TRP A O 1
ATOM 661 N N . PHE A 1 86 ? -4.478 -15.716 -22.038 1.00 85.31 86 PHE A N 1
ATOM 662 C CA . PHE A 1 86 ? -4.006 -14.856 -23.123 1.00 85.31 86 PHE A CA 1
ATOM 663 C C . PHE A 1 86 ? -3.981 -13.374 -22.714 1.00 85.31 86 PHE A C 1
ATOM 665 O O . PHE A 1 86 ? -2.984 -12.688 -22.925 1.00 85.31 86 PHE A O 1
ATOM 672 N N . GLY A 1 87 ? -5.042 -12.894 -22.056 1.00 82.81 87 GLY A N 1
ATOM 673 C CA . GLY A 1 87 ? -5.088 -11.537 -21.508 1.00 82.81 87 GLY A CA 1
ATOM 674 C C . GLY A 1 87 ? -4.002 -11.274 -20.459 1.00 82.81 87 GLY A C 1
ATOM 675 O O . GLY A 1 87 ? -3.379 -10.215 -20.483 1.00 82.81 87 GLY A O 1
ATOM 676 N N . ALA A 1 88 ? -3.725 -12.242 -19.581 1.00 79.88 88 ALA A N 1
ATOM 677 C CA . ALA A 1 88 ? -2.669 -12.130 -18.577 1.00 79.88 88 ALA A CA 1
ATOM 678 C C . ALA A 1 88 ? -1.279 -11.997 -19.217 1.00 79.88 88 ALA A C 1
ATOM 680 O O . ALA A 1 88 ? -0.514 -11.118 -18.820 1.00 79.88 88 ALA A O 1
ATOM 681 N N . VAL A 1 89 ? -0.977 -12.812 -20.235 1.00 82.94 89 VAL A N 1
ATOM 682 C CA . VAL A 1 89 ? 0.286 -12.734 -20.992 1.00 82.94 89 VAL A CA 1
ATOM 683 C C . VAL A 1 89 ? 0.415 -11.383 -21.697 1.00 82.94 89 VAL A C 1
ATOM 685 O O . VAL A 1 89 ? 1.457 -10.742 -21.593 1.00 82.94 89 VAL A O 1
ATOM 688 N N . LEU A 1 90 ? -0.653 -10.906 -22.342 1.00 85.94 90 LEU A N 1
ATOM 689 C CA . LEU A 1 90 ? -0.660 -9.624 -23.052 1.00 85.94 90 LEU A CA 1
ATOM 690 C C . LEU A 1 90 ? -0.397 -8.437 -22.110 1.00 85.94 90 LEU A C 1
ATOM 692 O O . LEU A 1 90 ? 0.427 -7.578 -22.425 1.00 85.94 90 LEU A O 1
ATOM 696 N N . VAL A 1 91 ? -1.047 -8.404 -20.941 1.00 81.81 91 VAL A N 1
ATOM 697 C CA . VAL A 1 91 ? -0.818 -7.363 -19.920 1.00 81.81 91 VAL A CA 1
ATOM 698 C C . VAL A 1 91 ? 0.626 -7.400 -19.416 1.00 81.81 91 VAL A C 1
ATOM 700 O O . VAL A 1 91 ? 1.249 -6.347 -19.286 1.00 81.81 91 VAL A O 1
ATOM 703 N N . PHE A 1 92 ? 1.183 -8.593 -19.188 1.00 75.88 92 PHE A N 1
ATOM 704 C CA . PHE A 1 92 ? 2.575 -8.741 -18.761 1.00 75.88 92 PHE A CA 1
ATOM 705 C C . PHE A 1 92 ? 3.560 -8.235 -19.815 1.00 75.88 92 PHE A C 1
ATOM 707 O O . PHE A 1 92 ? 4.475 -7.483 -19.484 1.00 75.88 92 PHE A O 1
ATOM 714 N N . SER A 1 93 ? 3.367 -8.612 -21.081 1.00 84.06 93 SER A N 1
ATOM 715 C CA . SER A 1 93 ? 4.208 -8.144 -22.183 1.00 84.06 93 SER A CA 1
ATOM 716 C C . SER A 1 93 ? 4.137 -6.625 -22.334 1.00 84.06 93 SER A C 1
ATOM 718 O O . SER A 1 93 ? 5.177 -5.985 -22.469 1.00 84.06 93 SER A O 1
ATOM 720 N N . GLY A 1 94 ? 2.940 -6.035 -22.248 1.00 82.44 94 GLY A N 1
ATOM 721 C CA . GLY A 1 94 ? 2.758 -4.583 -22.293 1.00 82.44 94 GLY A CA 1
ATOM 722 C C . GLY A 1 94 ? 3.470 -3.860 -21.148 1.00 82.44 94 GLY A C 1
ATOM 723 O O . GLY A 1 94 ? 4.170 -2.882 -21.389 1.00 82.44 94 GLY A O 1
ATOM 724 N N . LEU A 1 95 ? 3.363 -4.376 -19.921 1.00 75.19 95 LEU A N 1
ATOM 725 C CA . LEU A 1 95 ? 4.028 -3.815 -18.743 1.00 75.19 95 LEU A CA 1
ATOM 726 C C . LEU A 1 95 ? 5.558 -3.909 -18.842 1.00 75.19 95 LEU A C 1
ATOM 728 O O . LEU A 1 95 ? 6.255 -2.939 -18.548 1.00 75.19 95 LEU A O 1
ATOM 732 N N . PHE A 1 96 ? 6.088 -5.056 -19.283 1.00 77.62 96 PHE A N 1
ATOM 733 C CA . PHE A 1 96 ? 7.524 -5.213 -19.519 1.00 77.62 96 PHE A CA 1
ATOM 734 C C . PHE A 1 96 ? 8.012 -4.224 -20.579 1.00 77.62 96 PHE A C 1
ATOM 736 O O . PHE A 1 96 ? 8.993 -3.523 -20.343 1.00 77.62 96 PHE A O 1
ATOM 743 N N . LEU A 1 97 ? 7.311 -4.111 -21.710 1.00 82.00 97 LEU A N 1
ATOM 744 C CA . LEU A 1 97 ? 7.646 -3.140 -22.752 1.00 82.00 97 LEU A CA 1
ATOM 745 C C . LEU A 1 97 ? 7.609 -1.702 -22.224 1.00 82.00 97 LEU A C 1
ATOM 747 O O . LEU A 1 97 ? 8.534 -0.948 -22.508 1.00 82.00 97 LEU A O 1
ATOM 751 N N . ASP A 1 98 ? 6.609 -1.337 -21.420 1.00 76.12 98 ASP A N 1
ATOM 752 C CA . ASP A 1 98 ? 6.508 0.001 -20.829 1.00 76.12 98 ASP A CA 1
ATOM 753 C C . ASP A 1 98 ? 7.688 0.288 -19.886 1.00 76.12 98 ASP A C 1
ATOM 755 O O . ASP A 1 98 ? 8.318 1.334 -19.991 1.00 76.12 98 ASP A O 1
ATOM 759 N N . ILE A 1 99 ? 8.107 -0.671 -19.052 1.00 71.44 99 ILE A N 1
ATOM 760 C CA . ILE A 1 99 ? 9.298 -0.530 -18.191 1.00 71.44 99 ILE A CA 1
ATOM 761 C C . ILE A 1 99 ? 10.584 -0.376 -19.023 1.00 71.44 99 ILE A C 1
ATOM 763 O O . ILE A 1 99 ? 11.407 0.501 -18.741 1.00 71.44 99 ILE A O 1
ATOM 767 N N . PHE A 1 100 ? 10.767 -1.210 -20.051 1.00 75.06 100 PHE A N 1
ATOM 768 C CA . PHE A 1 100 ? 11.962 -1.189 -20.902 1.00 75.06 100 PHE A CA 1
ATOM 769 C C . PHE A 1 100 ? 12.048 0.084 -21.760 1.00 75.06 100 PHE A C 1
ATOM 771 O O . PHE A 1 100 ? 13.125 0.667 -21.881 1.00 75.06 100 PHE A O 1
ATOM 778 N N . TYR A 1 101 ? 10.928 0.549 -22.319 1.00 70.94 101 TYR A N 1
ATOM 779 C CA . TYR A 1 101 ? 10.883 1.728 -23.190 1.00 70.94 101 TYR A CA 1
ATOM 780 C C . TYR A 1 101 ? 10.768 3.042 -22.408 1.00 70.94 101 TYR A C 1
ATOM 782 O O . TYR A 1 101 ? 11.251 4.071 -22.885 1.00 70.94 101 TYR A O 1
ATOM 790 N N . SER A 1 102 ? 10.201 3.031 -21.198 1.00 62.59 102 SER A N 1
ATOM 791 C CA . SER A 1 102 ? 10.175 4.202 -20.310 1.00 62.59 102 SER A CA 1
ATOM 792 C C . SER A 1 102 ? 11.593 4.624 -19.898 1.00 62.59 102 SER A C 1
ATOM 794 O O . SER A 1 102 ? 11.883 5.816 -19.832 1.00 62.59 102 SER A O 1
ATOM 796 N N . LYS A 1 103 ? 12.538 3.674 -19.788 1.00 56.75 103 LYS A N 1
ATOM 797 C CA . LYS A 1 103 ? 13.974 3.973 -19.615 1.00 56.75 103 LYS A CA 1
ATOM 798 C C . LYS A 1 103 ? 14.630 4.676 -20.818 1.00 56.75 103 LYS A C 1
ATOM 800 O O . LYS A 1 103 ? 15.702 5.249 -20.654 1.00 56.75 103 LYS A O 1
ATOM 805 N N . GLY A 1 104 ? 14.023 4.622 -22.008 1.00 51.84 104 GLY A N 1
ATOM 806 C CA . GLY A 1 104 ? 14.582 5.147 -23.261 1.00 51.84 104 GLY A CA 1
ATOM 807 C C . GLY A 1 104 ? 14.033 6.504 -23.711 1.00 51.84 104 GLY A C 1
ATOM 808 O O . GLY A 1 104 ? 14.542 7.073 -24.676 1.00 51.84 104 GLY A O 1
ATOM 809 N N . LYS A 1 105 ? 13.014 7.055 -23.040 1.00 46.59 105 LYS A N 1
ATOM 810 C CA . LYS A 1 105 ? 12.513 8.400 -23.349 1.00 46.59 105 LYS A CA 1
ATOM 811 C C . LYS A 1 105 ? 13.275 9.437 -22.533 1.00 46.59 105 LYS A C 1
ATOM 813 O O . LYS A 1 105 ? 12.841 9.849 -21.461 1.00 46.59 105 LYS A O 1
ATOM 818 N N . SER A 1 106 ? 14.400 9.889 -23.085 1.00 44.09 106 SER A N 1
ATOM 819 C CA . SER A 1 106 ? 14.958 11.211 -22.790 1.00 44.09 106 SER A CA 1
ATOM 820 C C . SER A 1 106 ? 13.815 12.236 -22.742 1.00 44.09 106 SER A C 1
ATOM 822 O O . SER A 1 106 ? 12.925 12.172 -23.600 1.00 44.09 106 SER A O 1
ATOM 824 N N . PRO A 1 107 ? 13.797 13.167 -21.774 1.00 45.25 107 PRO A N 1
ATOM 825 C CA . PRO A 1 107 ? 12.715 14.131 -21.658 1.00 45.25 107 PRO A CA 1
ATOM 826 C C . PRO A 1 107 ? 12.645 14.933 -22.958 1.00 45.25 107 PRO A C 1
ATOM 828 O O . PRO A 1 107 ? 13.596 15.623 -23.328 1.00 45.25 107 PRO A O 1
ATOM 831 N N . ILE A 1 108 ? 11.525 14.826 -23.675 1.00 48.03 108 ILE A N 1
ATOM 832 C CA . ILE A 1 108 ? 11.223 15.742 -24.772 1.00 48.03 108 ILE A CA 1
ATOM 833 C C . ILE A 1 108 ? 10.954 17.088 -24.108 1.00 48.03 108 ILE A C 1
ATOM 835 O O . ILE A 1 108 ? 9.876 17.339 -23.575 1.00 48.03 108 ILE A O 1
ATOM 839 N N . LYS A 1 109 ? 11.997 17.915 -24.095 1.00 41.12 109 LYS A N 1
ATOM 840 C CA . LYS A 1 109 ? 11.977 19.315 -23.694 1.00 41.12 109 LYS A CA 1
ATOM 841 C C . LYS A 1 109 ? 10.981 20.049 -24.604 1.00 41.12 109 LYS A C 1
ATOM 843 O O . LYS A 1 109 ? 11.212 20.140 -25.810 1.00 41.12 109 LYS A O 1
ATOM 848 N N . LYS A 1 110 ? 9.884 20.543 -24.038 1.00 35.50 110 LYS A N 1
ATOM 849 C CA . LYS A 1 110 ? 9.119 21.664 -24.586 1.00 35.50 110 LYS A CA 1
ATOM 850 C C . LYS A 1 110 ? 8.981 22.706 -23.497 1.00 35.50 110 LYS A C 1
ATOM 852 O O . LYS A 1 110 ? 8.627 22.300 -22.371 1.00 35.50 110 LYS A O 1
#

Radius of gyration: 20.73 Å; chains: 1; bounding box: 45×45×46 Å

Foldseek 3Di:
DVVVVVVCVVVVCVVVVVVVCVVPVVVVVVVVVVVVVVVVVVVVLVVCCVPVNDLVSVLVVLVVVLVVVVVCCVVVVDDDDPVVVVVSVVSVVVSVCCVVCVVVDDPPDD

Organism: Plutella xylostella (NCBI:txid51655)

pLDDT: mean 82.41, std 12.24, range [35.5, 97.25]

Secondary structure (DSSP, 8-state):
-HHHHHHHHHH-HHHHHHHHHHH-TTHHHHHHHHHHHHHHHHHHHHHHHHHH-HHHHHHHHHHHHHHHHHHHHHHHT----HHHHHHHHHHHHHHHHHHHHHTT------

Sequence (110 aa):
MLILSAAVLVSGEIFTFIGFVTNYPEVLIHLGGLAIMGALGQLFIFFMVSEFGPLPCSVVTTTRKFFTVLASVIIFRNVLLARQWFGAVLVFSGLFLDIFYSKGKSPIKK

InterPro domains:
  IPR013657 HUT1 [PF08449] (16-98)
  IPR013657 HUT1 [PTHR10778] (3-105)
  IPR037185 Multidrug transporter EmrE superfamily [SSF103481] (8-101)